Protein AF-A0A3A9YVH2-F1 (afdb_monomer)

Structure (mmCIF, N/CA/C/O backbone):
data_AF-A0A3A9YVH2-F1
#
_entry.id   AF-A0A3A9YVH2-F1
#
loop_
_atom_site.group_PDB
_atom_site.id
_atom_site.type_symbol
_atom_site.label_atom_id
_atom_site.label_alt_id
_atom_site.label_comp_id
_atom_site.label_asym_id
_atom_site.label_entity_id
_atom_site.label_seq_id
_atom_site.pdbx_PDB_ins_code
_atom_site.Cartn_x
_atom_site.Cartn_y
_atom_site.Cartn_z
_atom_site.occupancy
_atom_site.B_iso_or_equiv
_atom_site.auth_seq_id
_atom_site.auth_comp_id
_atom_site.auth_asym_id
_atom_site.auth_atom_id
_atom_site.pdbx_PDB_model_num
ATOM 1 N N . MET A 1 1 ? -12.381 -8.536 -20.376 1.00 38.75 1 MET A N 1
ATOM 2 C CA . MET A 1 1 ? -11.054 -8.704 -19.748 1.00 38.75 1 MET A CA 1
ATOM 3 C C . MET A 1 1 ? -10.094 -7.824 -20.521 1.00 38.75 1 MET A C 1
ATOM 5 O O . MET A 1 1 ? -9.811 -8.152 -21.663 1.00 38.75 1 MET A O 1
ATOM 9 N N . ASN A 1 2 ? -9.684 -6.683 -19.965 1.00 50.53 2 ASN A N 1
ATOM 10 C CA . ASN A 1 2 ? -8.651 -5.861 -20.594 1.00 50.53 2 ASN A CA 1
ATOM 11 C C . ASN A 1 2 ? -7.307 -6.538 -20.330 1.00 50.53 2 ASN A C 1
ATOM 13 O O . ASN A 1 2 ? -6.883 -6.633 -19.181 1.00 50.53 2 ASN A O 1
ATOM 17 N N . THR A 1 3 ? -6.679 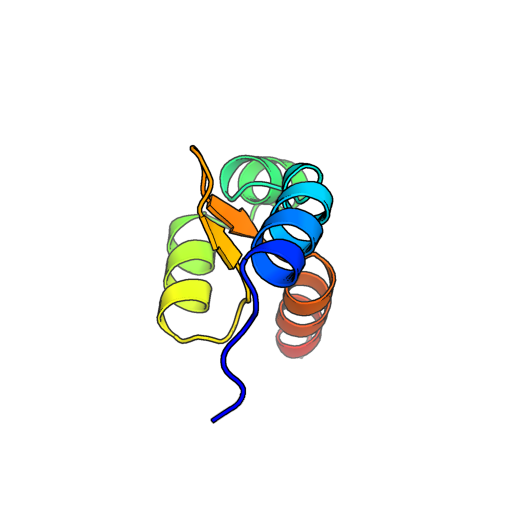-7.072 -21.372 1.00 57.12 3 THR A N 1
ATOM 18 C CA . THR A 1 3 ? -5.271 -7.470 -21.337 1.00 57.12 3 THR A CA 1
ATOM 19 C C . THR A 1 3 ? -4.443 -6.207 -21.146 1.00 57.12 3 THR A C 1
ATOM 21 O O . THR A 1 3 ? -4.286 -5.436 -22.090 1.00 57.12 3 THR A O 1
ATOM 24 N N . GLU A 1 4 ? -3.974 -5.966 -19.920 1.00 71.00 4 GLU A N 1
ATOM 25 C CA . GLU A 1 4 ? -2.974 -4.928 -19.659 1.00 71.00 4 GLU A CA 1
ATOM 26 C C . GLU A 1 4 ? -1.768 -5.181 -20.564 1.00 71.00 4 GLU A C 1
ATOM 28 O O . GLU A 1 4 ? -1.237 -6.295 -20.619 1.00 71.00 4 GLU A O 1
ATOM 33 N N . THR A 1 5 ? -1.353 -4.161 -21.310 1.00 80.75 5 THR A N 1
ATOM 34 C CA . THR A 1 5 ? -0.169 -4.279 -22.156 1.00 80.75 5 THR A CA 1
ATOM 35 C C . THR A 1 5 ? 1.083 -4.240 -21.284 1.00 80.75 5 THR A C 1
ATOM 37 O O . THR A 1 5 ? 1.092 -3.685 -20.183 1.00 80.75 5 THR A O 1
ATOM 40 N N . THR A 1 6 ? 2.194 -4.790 -21.775 1.00 78.94 6 THR A N 1
ATOM 41 C CA . THR A 1 6 ? 3.485 -4.696 -21.075 1.00 78.94 6 THR A CA 1
ATOM 42 C C . THR A 1 6 ? 3.883 -3.239 -20.796 1.00 78.94 6 THR A C 1
ATOM 44 O O . THR A 1 6 ? 4.477 -2.952 -19.757 1.00 78.94 6 THR A O 1
ATOM 47 N N . ALA A 1 7 ? 3.514 -2.309 -21.683 1.00 77.88 7 ALA A N 1
ATOM 48 C CA . ALA A 1 7 ? 3.740 -0.879 -21.496 1.00 77.88 7 ALA A CA 1
ATOM 49 C C . ALA A 1 7 ? 2.946 -0.316 -20.302 1.00 77.88 7 ALA A C 1
ATOM 51 O O . ALA A 1 7 ? 3.508 0.436 -19.503 1.00 77.88 7 ALA A O 1
ATOM 52 N N . ASP A 1 8 ? 1.690 -0.737 -20.126 1.00 87.56 8 ASP A N 1
ATOM 53 C CA . ASP A 1 8 ? 0.841 -0.310 -19.005 1.00 87.56 8 ASP A CA 1
ATOM 54 C C . ASP 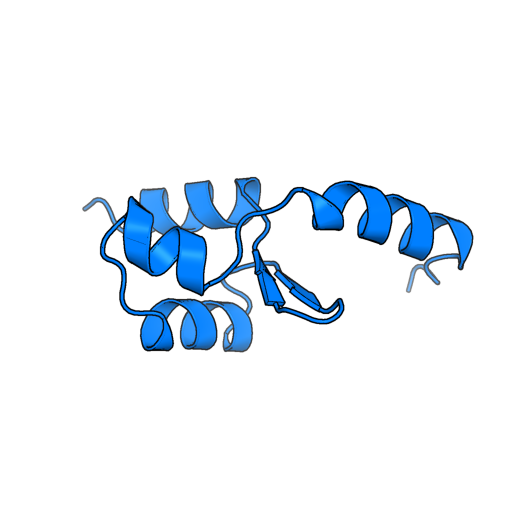A 1 8 ? 1.402 -0.788 -17.664 1.00 87.56 8 ASP A C 1
ATOM 56 O O . ASP A 1 8 ? 1.470 -0.024 -16.698 1.00 87.56 8 ASP A O 1
ATOM 60 N N . VAL A 1 9 ? 1.876 -2.037 -17.607 1.00 88.81 9 VAL A N 1
ATOM 61 C CA . VAL A 1 9 ? 2.485 -2.601 -16.393 1.00 88.81 9 VAL A CA 1
ATOM 62 C C . VAL A 1 9 ? 3.759 -1.841 -16.017 1.00 88.81 9 VAL A C 1
ATOM 64 O O . VAL A 1 9 ? 3.955 -1.525 -14.843 1.00 88.81 9 VAL A O 1
ATOM 67 N N . LEU A 1 10 ? 4.605 -1.490 -16.991 1.00 91.69 10 LEU A N 1
ATOM 68 C CA . LEU A 1 10 ? 5.825 -0.708 -16.752 1.00 91.69 10 LEU A CA 1
ATOM 69 C C . LEU A 1 10 ? 5.520 0.726 -16.303 1.00 91.69 10 LEU A C 1
ATOM 71 O O . LEU A 1 10 ? 6.164 1.229 -15.379 1.00 91.69 10 LEU A O 1
ATOM 75 N N . ALA A 1 11 ? 4.522 1.375 -16.908 1.00 91.31 11 ALA A N 1
ATOM 76 C CA . ALA A 1 11 ? 4.072 2.700 -16.493 1.00 91.31 11 ALA A CA 1
ATOM 77 C C . ALA A 1 11 ? 3.557 2.679 -15.045 1.00 91.31 11 ALA A C 1
ATOM 79 O O . ALA A 1 11 ? 3.976 3.500 -14.224 1.00 91.31 11 ALA A O 1
ATOM 80 N N . ARG A 1 12 ? 2.727 1.688 -14.696 1.00 89.00 12 ARG A N 1
ATOM 81 C CA . ARG A 1 12 ? 2.241 1.480 -13.324 1.00 89.00 12 ARG A CA 1
ATOM 82 C C . ARG A 1 12 ? 3.376 1.177 -12.351 1.00 89.00 12 ARG A C 1
ATOM 84 O O . A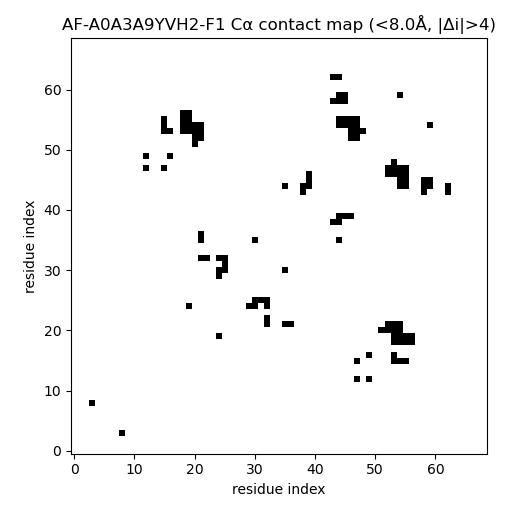RG A 1 12 ? 3.396 1.749 -11.267 1.00 89.00 12 ARG A O 1
ATOM 91 N N . ALA A 1 13 ? 4.340 0.342 -12.735 1.00 93.94 13 ALA A N 1
ATOM 92 C CA . ALA A 1 13 ? 5.507 0.033 -11.911 1.00 93.94 13 ALA A CA 1
ATOM 93 C C . ALA A 1 13 ? 6.347 1.286 -11.611 1.00 93.94 13 ALA A C 1
ATOM 95 O O . ALA A 1 13 ? 6.779 1.470 -10.474 1.00 93.94 13 ALA A O 1
ATOM 96 N N . LYS A 1 14 ? 6.537 2.176 -12.597 1.00 95.88 14 LYS A N 1
ATOM 97 C CA . LYS A 1 14 ? 7.265 3.444 -12.422 1.00 95.88 14 LYS A CA 1
ATOM 98 C C . LYS A 1 14 ? 6.571 4.375 -11.428 1.00 95.88 14 LYS A C 1
ATOM 10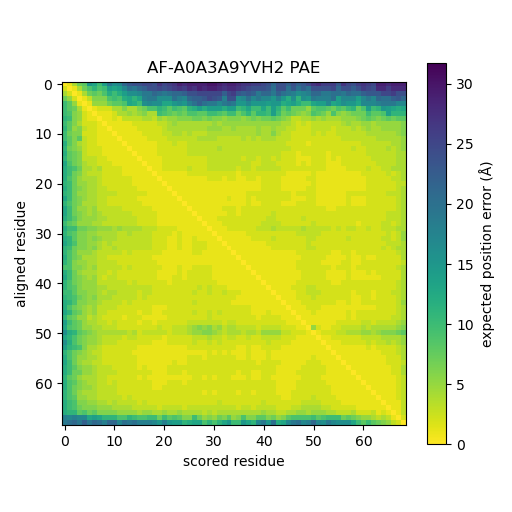0 O O . LYS A 1 14 ? 7.243 4.960 -10.586 1.00 95.88 14 LYS A O 1
ATOM 105 N N . VAL A 1 15 ? 5.244 4.484 -11.496 1.00 95.94 15 VAL A N 1
ATOM 106 C CA . VAL A 1 15 ? 4.453 5.254 -10.520 1.00 95.94 15 VAL A CA 1
ATOM 107 C C . VAL A 1 15 ? 4.530 4.603 -9.134 1.00 95.94 15 VAL A C 1
ATOM 109 O O . VAL A 1 15 ? 4.833 5.273 -8.149 1.00 95.94 15 VAL A O 1
ATOM 112 N N . ALA A 1 16 ? 4.339 3.284 -9.061 1.00 96.81 16 ALA A N 1
ATOM 113 C CA . ALA A 1 16 ? 4.346 2.535 -7.809 1.00 96.81 16 ALA A CA 1
ATOM 114 C C . ALA A 1 16 ? 5.714 2.487 -7.111 1.00 96.81 16 ALA A C 1
ATOM 116 O O . ALA A 1 16 ? 5.785 2.258 -5.904 1.00 96.81 16 ALA A O 1
ATOM 117 N N . ALA A 1 17 ? 6.808 2.735 -7.832 1.00 96.88 17 ALA A N 1
ATOM 118 C CA . ALA A 1 17 ? 8.140 2.847 -7.245 1.00 96.88 17 ALA A CA 1
ATOM 119 C C . ALA A 1 17 ? 8.252 3.998 -6.225 1.00 96.88 17 ALA A C 1
ATOM 121 O O . ALA A 1 17 ? 9.106 3.933 -5.344 1.00 96.88 17 ALA A O 1
ATOM 122 N N . GLY A 1 18 ? 7.392 5.020 -6.325 1.00 96.94 18 GLY A N 1
ATOM 123 C CA . GLY A 1 18 ? 7.319 6.143 -5.384 1.00 96.94 18 GLY A CA 1
ATOM 124 C C . GLY A 1 18 ? 6.310 5.967 -4.247 1.00 96.94 18 GLY A C 1
ATOM 125 O O . GLY A 1 18 ? 6.203 6.840 -3.395 1.00 96.94 18 GLY A O 1
ATOM 126 N N . TRP A 1 19 ? 5.547 4.876 -4.222 1.00 98.19 19 TRP A N 1
ATOM 127 C CA . TRP A 1 19 ? 4.530 4.643 -3.194 1.00 98.19 19 TRP A CA 1
ATOM 128 C C . TRP A 1 19 ? 5.150 4.208 -1.858 1.00 98.19 19 TRP A C 1
ATOM 130 O O . TRP A 1 19 ? 6.224 3.598 -1.865 1.00 98.19 19 TRP A O 1
ATOM 140 N N . PRO A 1 20 ? 4.489 4.458 -0.715 1.00 98.00 20 PRO A N 1
ATOM 141 C CA . PRO A 1 20 ? 4.986 4.023 0.583 1.00 98.00 20 PRO A CA 1
ATOM 142 C C . PRO A 1 20 ? 4.977 2.497 0.690 1.00 98.00 20 PRO A C 1
ATOM 144 O O . PRO A 1 20 ? 4.121 1.799 0.135 1.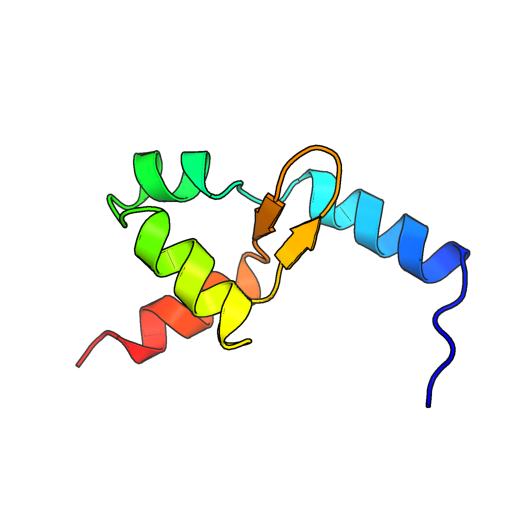00 98.00 20 PRO A O 1
ATOM 147 N N . THR A 1 21 ? 5.949 1.949 1.403 1.00 98.38 21 THR A N 1
ATOM 148 C CA . THR A 1 21 ? 5.967 0.540 1.786 1.00 98.38 21 THR A CA 1
ATOM 149 C C . THR A 1 21 ? 5.117 0.300 3.031 1.00 98.38 21 THR A C 1
ATOM 151 O O . THR A 1 21 ? 4.714 1.221 3.732 1.00 98.38 21 THR A O 1
ATOM 154 N N . VAL A 1 22 ? 4.864 -0.972 3.348 1.00 97.81 22 VAL A N 1
ATOM 155 C CA . VAL A 1 22 ? 4.227 -1.335 4.626 1.00 97.81 22 VAL A CA 1
ATOM 156 C C . VAL A 1 22 ? 5.040 -0.838 5.829 1.00 97.81 22 VAL A C 1
ATOM 158 O O . VAL A 1 22 ? 4.436 -0.455 6.823 1.00 97.81 22 VAL A O 1
ATOM 161 N N . ALA A 1 23 ? 6.375 -0.845 5.739 1.00 97.69 23 ALA A N 1
ATOM 162 C CA . ALA A 1 23 ? 7.240 -0.377 6.820 1.00 97.69 23 ALA A CA 1
ATOM 163 C C . ALA A 1 23 ? 7.132 1.145 6.998 1.00 97.69 23 ALA A C 1
ATOM 165 O O . ALA A 1 23 ? 6.969 1.605 8.122 1.00 97.69 23 ALA A O 1
ATOM 166 N N . ASP A 1 24 ? 7.112 1.896 5.893 1.00 98.25 24 ASP A N 1
ATOM 167 C CA . ASP A 1 24 ? 6.949 3.356 5.913 1.00 98.25 24 ASP A CA 1
ATOM 168 C C . ASP A 1 24 ? 5.617 3.735 6.583 1.00 98.25 24 ASP A C 1
ATOM 170 O O . ASP A 1 24 ? 5.572 4.584 7.467 1.00 98.25 24 ASP A O 1
ATOM 174 N N . LEU A 1 25 ? 4.526 3.040 6.230 1.00 97.69 25 LEU A N 1
ATOM 175 C CA . LEU A 1 25 ? 3.207 3.273 6.829 1.00 97.69 25 LEU A CA 1
ATOM 176 C C . LEU A 1 25 ? 3.138 2.868 8.313 1.00 97.69 25 LEU A C 1
ATOM 178 O O . LEU A 1 25 ? 2.412 3.493 9.089 1.00 97.69 25 LEU A O 1
ATOM 182 N N . GLU A 1 26 ? 3.862 1.815 8.709 1.00 97.38 26 GLU A N 1
ATOM 183 C CA . GLU A 1 26 ? 4.007 1.411 10.114 1.00 97.38 26 GLU A CA 1
ATOM 184 C C . GLU A 1 26 ? 4.691 2.505 10.937 1.00 97.38 26 GLU A C 1
ATOM 186 O O . GLU A 1 26 ? 4.231 2.808 12.039 1.00 97.38 26 GLU A O 1
ATOM 191 N N . GLU A 1 27 ? 5.772 3.073 10.407 1.00 97.62 27 GLU A N 1
ATOM 192 C CA . GLU A 1 27 ? 6.566 4.118 11.050 1.00 97.62 27 GLU A CA 1
ATOM 193 C C . GLU A 1 27 ? 5.806 5.448 11.127 1.00 97.62 27 GLU A C 1
ATOM 195 O O . GLU A 1 27 ? 5.710 6.035 12.202 1.00 97.62 27 GLU A O 1
ATOM 200 N N . GLU A 1 28 ? 5.211 5.893 10.020 1.00 97.44 28 GLU A N 1
ATOM 201 C CA . GLU A 1 28 ? 4.573 7.210 9.910 1.00 97.44 28 GLU A CA 1
ATOM 202 C C . GLU A 1 28 ? 3.220 7.281 10.636 1.00 97.44 28 GLU A C 1
ATOM 204 O O . GLU A 1 28 ? 2.929 8.260 11.322 1.00 97.44 28 GLU A O 1
ATOM 209 N N . TYR A 1 29 ? 2.387 6.240 10.520 1.00 95.38 29 TYR A N 1
ATOM 210 C CA . TYR A 1 29 ? 1.007 6.255 11.030 1.00 95.38 29 TYR A CA 1
ATOM 211 C C . TYR A 1 29 ? 0.798 5.362 12.261 1.00 95.38 29 TYR A C 1
ATOM 213 O O . TYR A 1 29 ? -0.312 5.294 12.795 1.00 95.38 29 TYR A O 1
ATOM 221 N N . GLY A 1 30 ? 1.819 4.618 12.702 1.00 95.06 30 GLY A N 1
ATOM 222 C CA . GLY A 1 30 ? 1.721 3.691 13.836 1.00 95.06 30 GLY A CA 1
ATOM 223 C C . GLY A 1 30 ? 0.822 2.470 13.585 1.00 95.06 30 GLY A C 1
ATOM 224 O O . GLY A 1 30 ? 0.502 1.717 14.514 1.00 95.06 30 GLY A O 1
ATOM 225 N N . VAL A 1 31 ? 0.386 2.241 12.342 1.00 94.62 31 VAL A N 1
ATOM 226 C CA . VAL A 1 31 ? -0.510 1.132 11.993 1.00 94.62 31 VAL A CA 1
ATOM 227 C C . VAL A 1 31 ? 0.301 -0.140 11.815 1.00 94.62 31 VAL A C 1
ATOM 229 O O . VAL A 1 31 ? 1.030 -0.273 10.844 1.00 94.62 31 VAL A O 1
ATOM 232 N N . ARG A 1 32 ? 0.119 -1.133 12.696 1.00 96.62 32 ARG A N 1
ATOM 233 C CA . ARG A 1 32 ? 0.843 -2.417 12.606 1.00 96.62 32 ARG A CA 1
ATOM 234 C C . ARG A 1 32 ? 0.676 -3.068 11.229 1.00 96.62 32 ARG A C 1
ATOM 236 O O . ARG A 1 32 ? -0.439 -3.347 10.782 1.00 96.62 32 ARG A O 1
ATOM 243 N N . GLY A 1 33 ? 1.785 -3.474 10.632 1.00 96.44 33 GLY A N 1
ATOM 244 C CA . GLY A 1 33 ? 1.895 -3.970 9.264 1.00 96.44 33 GLY A CA 1
ATOM 245 C C . GLY A 1 33 ? 1.143 -5.272 9.038 1.00 96.44 33 GLY A C 1
ATOM 246 O O . GLY A 1 33 ? 0.711 -5.547 7.922 1.00 96.44 33 GLY A O 1
ATOM 247 N N . ARG A 1 34 ? 0.878 -6.053 10.096 1.00 97.56 34 ARG A N 1
ATOM 248 C CA . ARG A 1 34 ? -0.034 -7.208 10.022 1.00 97.56 34 ARG A CA 1
ATOM 249 C C . ARG A 1 34 ? -1.443 -6.814 9.560 1.00 97.56 34 ARG A C 1
ATOM 251 O O . ARG A 1 34 ? -2.062 -7.569 8.819 1.00 97.56 34 ARG A O 1
ATOM 258 N N . TYR A 1 35 ? -1.944 -5.646 9.971 1.00 96.69 35 TYR A N 1
ATOM 259 C CA . TYR A 1 35 ? -3.267 -5.158 9.576 1.00 96.69 35 TYR A CA 1
ATOM 260 C C . TYR A 1 35 ? -3.256 -4.621 8.151 1.00 96.69 35 TYR A C 1
ATOM 262 O O . TYR A 1 35 ? -4.175 -4.919 7.395 1.00 96.69 35 TYR A O 1
ATOM 270 N N . ILE A 1 36 ? -2.186 -3.924 7.764 1.00 97.12 36 ILE A N 1
ATOM 271 C CA . ILE A 1 36 ? -1.994 -3.437 6.393 1.00 97.12 36 ILE A CA 1
ATOM 272 C C . ILE A 1 36 ? -1.944 -4.628 5.424 1.00 97.12 36 ILE A C 1
ATOM 274 O O . ILE A 1 36 ? -2.703 -4.686 4.461 1.00 97.12 36 ILE A O 1
ATOM 278 N N . ARG A 1 37 ? -1.129 -5.650 5.723 1.00 97.44 37 ARG A N 1
ATOM 279 C CA . ARG A 1 37 ? -1.041 -6.884 4.919 1.00 97.44 37 ARG A CA 1
ATOM 280 C C . ARG A 1 37 ? -2.373 -7.627 4.844 1.00 97.44 37 ARG A C 1
ATOM 282 O O . ARG A 1 37 ? -2.717 -8.132 3.780 1.00 97.44 37 ARG A O 1
ATOM 289 N N . ARG A 1 38 ? -3.135 -7.671 5.944 1.00 97.75 38 ARG A N 1
ATOM 290 C CA . ARG A 1 38 ? -4.486 -8.248 5.949 1.00 97.75 38 ARG A CA 1
ATOM 291 C C . ARG A 1 38 ? -5.431 -7.475 5.025 1.00 97.75 38 ARG A C 1
ATOM 293 O O . ARG A 1 38 ? -6.139 -8.119 4.266 1.00 97.75 38 ARG A O 1
ATOM 300 N N . ALA A 1 39 ? -5.412 -6.144 5.064 1.00 96.88 39 ALA A N 1
ATOM 301 C CA . ALA A 1 39 ? -6.241 -5.297 4.205 1.00 96.88 39 ALA A CA 1
ATOM 302 C C . ALA A 1 39 ? -5.890 -5.443 2.713 1.00 96.88 39 ALA A C 1
ATOM 304 O O . ALA A 1 39 ? -6.770 -5.447 1.858 1.00 96.88 39 ALA A O 1
ATOM 305 N N . ILE A 1 40 ? -4.611 -5.636 2.386 1.00 97.25 40 ILE A N 1
ATOM 306 C CA . ILE A 1 40 ? -4.187 -5.964 1.017 1.00 97.25 40 ILE A CA 1
ATOM 307 C C . ILE A 1 40 ? -4.723 -7.342 0.605 1.00 97.25 40 ILE A C 1
ATOM 309 O O . ILE A 1 40 ? -5.281 -7.495 -0.479 1.00 97.25 40 ILE A O 1
ATOM 313 N N . ALA A 1 41 ? -4.598 -8.349 1.477 1.00 97.25 41 ALA A N 1
ATOM 314 C CA . ALA A 1 41 ? -5.088 -9.700 1.204 1.00 97.25 41 ALA A CA 1
ATOM 315 C C . ALA A 1 41 ? -6.620 -9.759 1.038 1.00 97.25 41 ALA A C 1
ATOM 317 O O . ALA A 1 41 ? -7.114 -10.540 0.227 1.00 97.25 41 ALA A O 1
ATOM 318 N N . SER A 1 42 ? -7.368 -8.917 1.761 1.00 96.81 42 SER A N 1
ATOM 319 C CA . SER A 1 42 ? -8.821 -8.762 1.610 1.00 96.81 42 SER A CA 1
ATOM 320 C C . SER A 1 42 ? -9.237 -7.844 0.456 1.00 96.81 42 SER A C 1
ATOM 322 O O . SER A 1 42 ? -10.433 -7.673 0.237 1.00 96.81 42 SER A O 1
ATOM 324 N N . LYS A 1 43 ? -8.281 -7.301 -0.316 1.00 96.44 43 LYS A N 1
ATOM 325 C CA . LYS A 1 43 ? -8.504 -6.344 -1.417 1.00 96.44 43 LYS A CA 1
ATOM 326 C C . LYS A 1 43 ? -9.131 -5.012 -0.982 1.00 96.44 43 LYS A C 1
ATOM 328 O O . LYS A 1 43 ? -9.703 -4.306 -1.804 1.00 96.44 43 LYS A O 1
ATOM 333 N N . GLU A 1 44 ? -9.011 -4.654 0.293 1.00 96.31 44 GLU A N 1
ATOM 334 C CA . GLU A 1 44 ? -9.371 -3.322 0.793 1.00 96.31 44 GLU A CA 1
ATOM 335 C C . GLU A 1 44 ? -8.291 -2.275 0.472 1.00 96.31 44 GLU A C 1
ATOM 337 O O . GLU A 1 44 ? -8.592 -1.088 0.393 1.00 96.31 44 GLU A O 1
ATOM 342 N N . LEU A 1 45 ? -7.037 -2.710 0.302 1.00 97.25 45 LEU A N 1
ATOM 343 C CA . LEU A 1 45 ? -5.913 -1.873 -0.119 1.00 97.25 45 LEU A CA 1
ATOM 344 C C . LEU A 1 45 ? -5.337 -2.367 -1.438 1.00 97.25 45 LEU A C 1
ATOM 346 O O . LEU A 1 45 ? -5.074 -3.561 -1.610 1.00 97.25 45 LEU A O 1
ATOM 350 N N . ASN A 1 46 ? -5.058 -1.425 -2.334 1.00 97.19 46 ASN A N 1
ATOM 351 C CA . ASN A 1 46 ? -4.322 -1.704 -3.553 1.00 97.19 46 ASN A CA 1
ATOM 352 C C . ASN A 1 46 ? -2.826 -1.654 -3.253 1.00 97.19 46 ASN A C 1
ATOM 354 O O . ASN A 1 46 ? -2.324 -0.739 -2.599 1.00 97.19 46 ASN A O 1
ATOM 358 N N . ALA A 1 47 ? -2.095 -2.639 -3.759 1.00 97.19 47 ALA A N 1
ATOM 359 C CA . ALA A 1 47 ? -0.652 -2.680 -3.635 1.00 97.19 47 ALA A CA 1
ATOM 360 C C . ALA A 1 47 ? -0.007 -3.168 -4.927 1.00 97.19 47 ALA A C 1
ATOM 362 O O . ALA A 1 47 ? -0.601 -3.921 -5.700 1.00 97.19 47 ALA A O 1
ATOM 363 N N . PHE A 1 48 ? 1.238 -2.761 -5.130 1.00 97.06 48 PHE A N 1
ATOM 364 C CA . PHE A 1 48 ? 2.086 -3.220 -6.214 1.00 97.06 48 PHE A CA 1
ATOM 365 C C . PHE A 1 48 ? 3.313 -3.920 -5.627 1.00 97.06 48 PHE A C 1
ATOM 367 O O . PHE A 1 48 ? 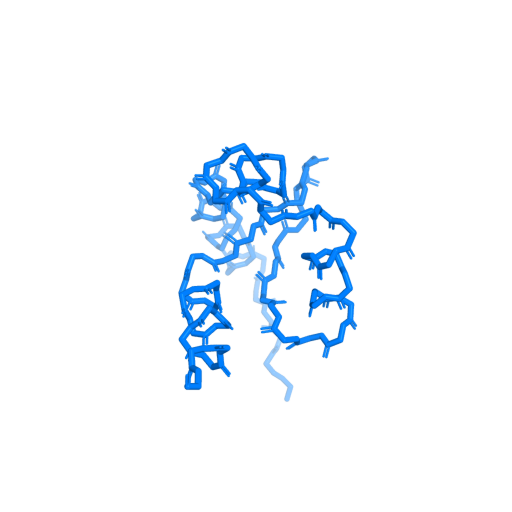4.006 -3.389 -4.753 1.00 97.06 48 PHE A O 1
ATOM 374 N N . ARG A 1 49 ? 3.586 -5.140 -6.093 1.00 95.50 49 ARG A N 1
ATOM 375 C CA . ARG A 1 49 ? 4.763 -5.910 -5.687 1.00 95.50 49 ARG A CA 1
ATOM 376 C C . ARG A 1 49 ? 5.894 -5.636 -6.678 1.00 95.50 49 ARG A C 1
ATOM 378 O O . ARG A 1 49 ? 5.837 -6.089 -7.814 1.00 95.50 49 ARG A O 1
ATOM 385 N N . LEU A 1 50 ? 6.912 -4.907 -6.228 1.00 91.94 50 LEU A N 1
ATOM 386 C CA . LEU A 1 50 ? 8.230 -4.859 -6.871 1.00 91.94 50 LEU A CA 1
ATOM 387 C C . LEU A 1 50 ? 9.156 -5.799 -6.072 1.00 91.94 50 LEU A C 1
ATOM 389 O O . 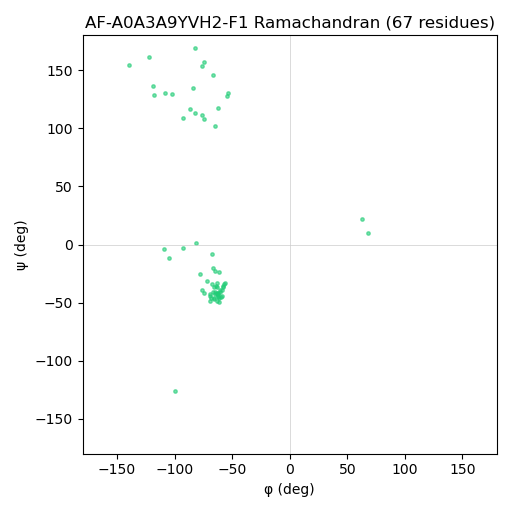LEU A 1 50 ? 8.776 -6.931 -5.780 1.00 91.94 50 LEU A O 1
ATOM 393 N N . ASN A 1 51 ? 10.314 -5.321 -5.608 1.00 93.25 51 ASN A N 1
ATOM 394 C CA . ASN A 1 51 ? 11.134 -6.040 -4.617 1.00 93.25 51 ASN A CA 1
ATOM 395 C C . ASN A 1 51 ? 10.498 -6.013 -3.215 1.00 93.25 51 ASN A C 1
ATOM 397 O O . ASN A 1 51 ? 10.608 -6.955 -2.430 1.00 93.25 51 ASN A O 1
ATOM 401 N N . VAL A 1 52 ? 9.785 -4.925 -2.925 1.00 95.31 52 VAL A N 1
ATOM 402 C CA . VAL A 1 52 ? 9.014 -4.703 -1.701 1.00 95.31 52 VAL A CA 1
ATOM 403 C C . VAL A 1 52 ? 7.558 -4.431 -2.057 1.00 95.31 52 VAL A C 1
ATOM 405 O O . VAL A 1 52 ? 7.222 -4.140 -3.207 1.00 95.31 52 VAL A O 1
ATOM 408 N N . LEU A 1 53 ? 6.681 -4.585 -1.070 1.00 96.06 53 LEU A N 1
ATOM 409 C CA . LEU A 1 53 ? 5.256 -4.358 -1.249 1.00 96.06 53 LEU A CA 1
ATOM 410 C C . LEU A 1 53 ? 4.965 -2.872 -1.021 1.00 96.06 53 LEU A C 1
ATOM 412 O O . LEU A 1 53 ? 5.220 -2.356 0.068 1.00 96.06 53 LEU A O 1
ATOM 416 N N . ARG A 1 54 ? 4.497 -2.207 -2.075 1.00 98.19 54 ARG A N 1
ATOM 417 C CA . ARG A 1 54 ? 4.235 -0.768 -2.140 1.00 98.19 54 ARG A CA 1
ATOM 418 C C . ARG A 1 54 ? 2.727 -0.548 -2.155 1.00 98.19 54 ARG A C 1
ATOM 420 O O . ARG A 1 54 ? 2.040 -1.216 -2.924 1.00 98.19 54 ARG A O 1
ATOM 427 N N . VAL A 1 55 ? 2.208 0.332 -1.310 1.00 98.19 55 VAL A N 1
ATOM 428 C CA . VAL A 1 55 ? 0.767 0.537 -1.107 1.00 98.19 55 VAL A CA 1
ATOM 429 C C . VAL A 1 55 ? 0.319 1.792 -1.839 1.00 98.19 55 VAL A C 1
ATOM 431 O O . VAL A 1 55 ? 0.923 2.843 -1.676 1.00 98.19 55 VAL A O 1
ATOM 434 N N . ASP A 1 56 ? -0.743 1.688 -2.631 1.00 98.12 56 ASP A N 1
ATOM 435 C CA . ASP A 1 56 ? -1.328 2.825 -3.340 1.00 98.12 56 ASP A CA 1
ATOM 436 C C . ASP A 1 56 ? -1.846 3.879 -2.337 1.00 98.12 56 ASP A C 1
ATOM 438 O O . ASP A 1 56 ? -2.786 3.574 -1.585 1.00 98.12 56 ASP A O 1
ATOM 442 N N . PRO A 1 57 ? -1.292 5.110 -2.336 1.00 97.81 57 PRO A N 1
ATOM 443 C CA . PRO A 1 57 ? -1.687 6.173 -1.414 1.00 97.81 57 PRO A CA 1
ATOM 444 C C . PRO A 1 57 ? -3.175 6.527 -1.475 1.00 97.81 57 PRO A C 1
ATOM 446 O O . PRO A 1 57 ? -3.769 6.848 -0.447 1.00 97.81 57 PRO A O 1
ATOM 449 N N . ALA A 1 58 ? -3.797 6.449 -2.657 1.00 97.25 58 ALA A N 1
ATOM 450 C CA . ALA A 1 58 ? -5.212 6.773 -2.809 1.00 97.25 58 ALA A CA 1
ATOM 451 C C . ALA A 1 58 ? -6.088 5.728 -2.104 1.00 97.25 58 ALA A C 1
ATOM 453 O O . ALA A 1 58 ? -6.980 6.077 -1.327 1.00 97.25 58 ALA A O 1
ATOM 454 N N . SER A 1 59 ? -5.790 4.441 -2.315 1.00 97.62 59 SER A N 1
ATOM 455 C CA . SER A 1 59 ? -6.476 3.354 -1.607 1.00 97.62 59 SER A CA 1
ATOM 456 C C . SER A 1 59 ? -6.238 3.406 -0.093 1.00 97.62 59 SER A C 1
ATOM 458 O O . SER A 1 59 ? -7.160 3.160 0.682 1.00 97.62 59 SER A O 1
ATOM 460 N N . TRP A 1 60 ? -5.033 3.796 0.337 1.00 97.44 60 TRP A N 1
ATOM 461 C CA . TRP A 1 60 ? -4.686 3.974 1.746 1.00 97.44 60 TRP A CA 1
ATOM 462 C C . TRP A 1 60 ? -5.510 5.075 2.415 1.00 97.44 60 TRP A C 1
ATOM 464 O O . TRP A 1 60 ? -6.116 4.841 3.462 1.00 97.44 60 TRP A O 1
ATOM 474 N N . ALA A 1 61 ? -5.598 6.249 1.788 1.00 96.44 61 ALA A N 1
ATOM 475 C CA . ALA A 1 61 ? -6.409 7.357 2.284 1.00 96.44 61 ALA A CA 1
ATOM 476 C C . ALA A 1 61 ? -7.890 6.964 2.422 1.00 96.44 61 ALA A C 1
ATOM 478 O O . ALA A 1 61 ? -8.503 7.219 3.460 1.00 96.44 61 ALA A O 1
ATOM 479 N N . ALA A 1 62 ? -8.451 6.274 1.422 1.00 96.12 62 ALA A N 1
ATOM 480 C CA . ALA A 1 62 ? -9.828 5.779 1.474 1.00 96.12 62 ALA A CA 1
ATOM 481 C C . ALA A 1 62 ? -10.045 4.767 2.615 1.00 96.12 62 ALA A C 1
ATOM 483 O O . ALA A 1 62 ? -11.048 4.824 3.329 1.00 96.12 62 ALA A O 1
ATOM 484 N N . TRP A 1 63 ? -9.086 3.865 2.822 1.00 95.75 63 TRP A N 1
ATOM 485 C CA . TRP A 1 63 ? -9.117 2.855 3.878 1.00 95.75 63 TRP A CA 1
ATOM 486 C C . TRP A 1 6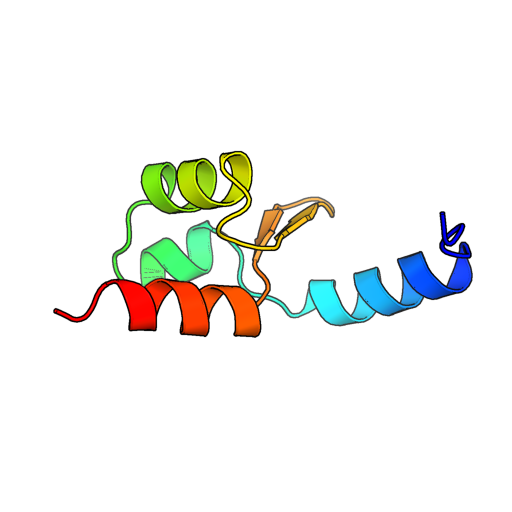3 ? -9.039 3.447 5.292 1.00 95.75 63 TRP A C 1
ATOM 488 O O . TRP A 1 63 ? -9.692 2.945 6.212 1.00 95.75 63 TRP A O 1
ATOM 498 N N . LEU A 1 64 ? -8.258 4.514 5.484 1.00 94.25 64 LEU A N 1
ATOM 499 C CA . LEU A 1 64 ? -8.212 5.257 6.745 1.00 94.25 64 LEU A CA 1
ATOM 500 C C . LEU A 1 64 ? -9.512 6.028 6.987 1.00 94.25 64 LEU A C 1
ATOM 502 O O . LEU A 1 64 ? -10.058 5.965 8.089 1.00 94.25 64 LEU A O 1
ATOM 506 N N . ALA A 1 65 ? -10.037 6.703 5.961 1.00 93.69 65 ALA A N 1
ATOM 507 C CA . ALA A 1 65 ? -11.295 7.441 6.053 1.00 93.69 65 ALA A CA 1
ATOM 508 C C . ALA A 1 65 ? -12.462 6.529 6.461 1.00 93.69 65 ALA A C 1
ATOM 510 O O . ALA A 1 65 ? -13.258 6.895 7.319 1.00 93.69 65 ALA A O 1
ATOM 511 N N . SER A 1 66 ? -12.520 5.295 5.944 1.00 92.44 66 SER A N 1
ATOM 512 C CA . SER A 1 66 ? -13.571 4.332 6.304 1.00 92.44 66 SER A CA 1
ATOM 513 C C . SER A 1 66 ? -13.512 3.836 7.760 1.00 92.44 66 SER 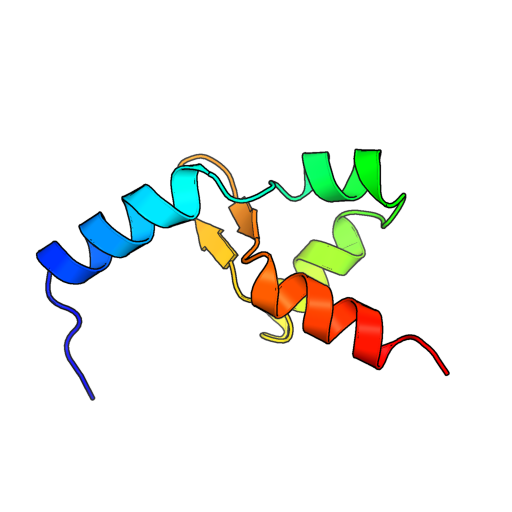A C 1
ATOM 515 O O . SER A 1 66 ? -14.387 3.080 8.184 1.00 92.44 66 SER A O 1
ATOM 517 N N . ARG A 1 67 ? -12.455 4.174 8.511 1.00 87.69 67 ARG A N 1
ATOM 518 C CA . ARG A 1 67 ? -12.231 3.761 9.910 1.00 87.69 67 ARG A CA 1
ATOM 519 C C . ARG A 1 67 ? -12.485 4.870 10.918 1.00 87.69 67 ARG A C 1
ATOM 521 O O . ARG A 1 67 ? -12.552 4.574 12.108 1.00 87.69 67 ARG A O 1
ATOM 528 N N . GLN A 1 68 ? -12.635 6.107 10.459 1.00 82.88 68 GLN A N 1
ATOM 529 C CA . GLN A 1 68 ? -13.106 7.204 11.290 1.00 82.88 68 GLN A CA 1
ATOM 530 C C . GLN A 1 68 ? -14.614 7.006 11.483 1.00 82.88 68 GLN A C 1
ATOM 532 O O . GLN A 1 68 ? -15.386 7.113 10.532 1.00 82.88 68 GLN A O 1
ATOM 537 N N . LYS A 1 69 ? -15.014 6.609 12.691 1.00 58.91 69 LYS A N 1
ATOM 538 C CA . LYS A 1 69 ? -16.412 6.553 13.125 1.00 58.91 69 LYS A CA 1
ATOM 539 C C . LYS A 1 69 ? -16.651 7.614 14.178 1.00 58.91 69 LYS A C 1
ATOM 541 O O . LYS A 1 69 ? -15.741 7.782 15.020 1.00 58.91 69 LYS A O 1
#

Solvent-accessible surface area (backbone atoms only — not comparable to full-atom values): 4079 Å² total; per-residue (Å²): 134,86,79,78,47,73,66,54,53,51,55,50,48,62,59,47,69,75,36,51,35,53,65,53,45,26,70,77,68,67,47,58,47,71,57,55,52,47,34,40,74,71,65,61,29,51,67,48,78,70,100,57,59,17,36,40,65,69,37,47,52,54,51,53,57,76,66,69,125

Sequence (69 aa):
MNTETTADVLARAKVAAGWPTVADLEEEYGVRGRYIRRAIASKELNAFRLNVLRVDPASWAAWLASRQK

Secondary structure (DSSP, 8-state):
-----HHHHHHHHHHHTTSPBHHHHHHHH---HHHHHHHHHTTSS-EEESSSEEE-HHHHHHHHHTT--

Organism: NCBI:txid230091

Radius of gyration: 12.93 Å; Cα contacts (8 Å, |Δi|>4): 63; chains: 1; bounding box: 28×17×36 Å

pLDDT: mean 91.99, std 11.54, range [38.75, 98.38]

Foldseek 3Di:
DDPQDPVNVVVVVVVQVPADALVRCCVPVVDPSVVVVVCVVVVLWDWDDDVGIGTDVVSVVVSVVVPPD

Nearest PDB structures (foldseek):
  4j2n-assembly1_A  TM=8.645E-01  e=4.572E-02  Pukovnikvirus pukovnik
  6ama-assembly1_B  TM=7.507E-01  e=3.164E-01  Streptomyces venezuelae
  6amk-assembly1_A  TM=7.345E-01  e=8.052E-01  Streptomyces venezuelae
  1bib-assembly1_A  TM=4.860E-01  e=9.836E-01  Escherichia coli
  8dd5-assembly1_A  TM=4.890E-01  e=5.573E+00  Homo sapiens

Mean predicted aligned error: 4.16 Å